Protein AF-A0A3D4AZB2-F1 (afdb_monomer)

Sequence (80 aa):
MYNYEILRLDDQIRKVEDLEQIDMYREQMFDIFRNVIEDYDVDRISFEAFQSFTLPWEVAIRTLRHREMVLMNLPLSKDQ

pLDDT: mean 92.11, std 11.87, range [39.94, 97.75]

Nearest PDB structures (foldseek):
  2gsc-assembly1_C  TM=8.008E-01  e=4.472E+00  Xanthomonas campestris pv. campestris

Secondary structure (DSSP, 8-state):
-HHHHHHHHHHHHTT--SHHHHHHHHHHHHHHHHHHHHHHHTTSS-HHHHHHHHHHHHHHHHHHHHHHHHHHHS------

Structure (mmCIF, N/CA/C/O backbone):
data_AF-A0A3D4AZB2-F1
#
_entry.id   AF-A0A3D4AZB2-F1
#
loop_
_atom_site.group_PDB
_atom_site.id
_atom_site.type_symbol
_atom_site.label_atom_id
_atom_site.label_alt_id
_atom_site.label_comp_id
_atom_site.label_asym_id
_atom_site.label_entity_id
_atom_site.label_seq_id
_atom_site.pdbx_PDB_ins_code
_atom_site.Cartn_x
_atom_site.Cartn_y
_atom_site.Cartn_z
_atom_site.occupancy
_atom_site.B_iso_or_equiv
_atom_site.auth_seq_id
_atom_site.auth_comp_id
_atom_site.auth_asym_id
_atom_site.auth_atom_id
_atom_site.pdbx_PDB_model_num
ATOM 1 N N . MET A 1 1 ? 4.998 7.449 -8.354 1.00 76.56 1 MET A N 1
ATOM 2 C CA . MET A 1 1 ? 3.522 7.340 -8.320 1.00 76.56 1 MET A CA 1
ATOM 3 C C . MET A 1 1 ? 3.086 6.584 -7.070 1.00 76.56 1 MET A C 1
ATOM 5 O O . MET A 1 1 ? 2.441 7.188 -6.223 1.00 76.56 1 MET A O 1
ATOM 9 N N . TYR A 1 2 ? 3.588 5.360 -6.882 1.00 91.38 2 TYR A N 1
ATOM 10 C CA . TYR A 1 2 ? 3.296 4.498 -5.731 1.00 91.38 2 TYR A CA 1
ATOM 11 C C . TYR A 1 2 ? 3.592 5.099 -4.348 1.00 91.38 2 TYR A C 1
ATOM 13 O O . TYR A 1 2 ? 2.760 4.993 -3.456 1.00 91.38 2 TYR A O 1
ATOM 21 N N . ASN A 1 3 ? 4.704 5.824 -4.163 1.00 91.81 3 ASN A N 1
ATOM 22 C CA . ASN A 1 3 ? 5.012 6.439 -2.858 1.00 91.81 3 ASN A CA 1
ATOM 23 C C . ASN A 1 3 ? 3.923 7.428 -2.398 1.00 91.81 3 ASN A C 1
ATOM 25 O O . ASN A 1 3 ? 3.544 7.431 -1.234 1.00 91.81 3 ASN A O 1
ATOM 29 N N . TYR A 1 4 ? 3.383 8.245 -3.309 1.00 93.06 4 TYR A N 1
ATOM 30 C CA . TYR A 1 4 ? 2.297 9.178 -2.983 1.00 93.06 4 TYR A CA 1
ATOM 31 C C . TYR A 1 4 ? 0.958 8.473 -2.774 1.00 93.06 4 TYR A C 1
ATOM 33 O O . TYR A 1 4 ? 0.099 8.973 -2.053 1.00 93.06 4 TYR A O 1
ATOM 41 N N . GLU A 1 5 ? 0.745 7.339 -3.431 1.00 94.56 5 GLU A N 1
ATOM 42 C CA . GLU A 1 5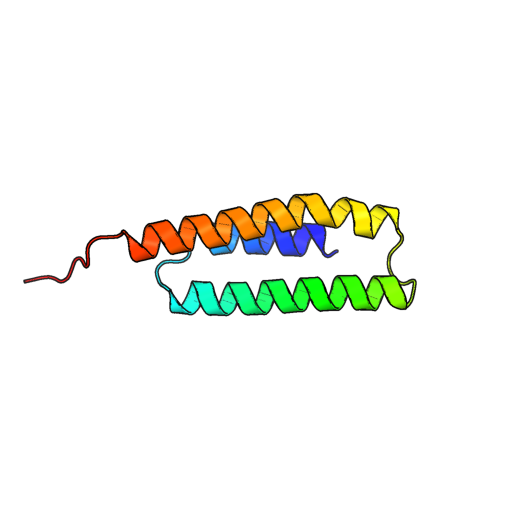 ? -0.434 6.507 -3.216 1.00 94.56 5 GLU A CA 1
ATOM 43 C C . GLU A 1 5 ? -0.414 5.877 -1.825 1.00 94.56 5 GLU A C 1
ATOM 45 O O . GLU A 1 5 ? -1.373 6.049 -1.079 1.00 94.56 5 GLU A O 1
ATOM 50 N N . ILE A 1 6 ? 0.721 5.303 -1.421 1.00 94.56 6 ILE A N 1
ATOM 51 C CA . ILE A 1 6 ? 0.926 4.783 -0.066 1.00 94.56 6 ILE A CA 1
ATOM 52 C C . ILE A 1 6 ? 0.779 5.871 0.996 1.00 94.56 6 ILE A C 1
ATOM 54 O O . ILE A 1 6 ? 0.118 5.634 1.998 1.00 94.56 6 ILE A O 1
ATOM 58 N N . LEU A 1 7 ? 1.337 7.068 0.788 1.00 94.69 7 LEU A N 1
ATOM 59 C CA . LEU A 1 7 ? 1.181 8.165 1.754 1.00 94.69 7 LEU A CA 1
ATOM 60 C C . LEU A 1 7 ? -0.284 8.597 1.911 1.00 94.69 7 LEU A C 1
ATOM 62 O O . LEU A 1 7 ? -0.737 8.842 3.025 1.00 94.69 7 LEU A O 1
ATOM 66 N N . ARG A 1 8 ? -1.044 8.656 0.810 1.00 95.00 8 ARG A N 1
ATOM 67 C CA . ARG A 1 8 ? -2.485 8.951 0.864 1.00 95.00 8 ARG A CA 1
ATOM 68 C C . ARG A 1 8 ? -3.261 7.855 1.586 1.00 95.00 8 ARG A C 1
ATOM 70 O O . ARG A 1 8 ? -4.157 8.165 2.365 1.00 95.00 8 ARG A O 1
ATOM 77 N N . LEU A 1 9 ? -2.908 6.599 1.336 1.00 95.56 9 LEU A N 1
ATOM 78 C CA . LEU A 1 9 ? -3.542 5.451 1.966 1.00 95.56 9 LEU A CA 1
ATOM 79 C C . LEU A 1 9 ? -3.211 5.396 3.469 1.00 95.56 9 LEU A C 1
ATOM 81 O O . LEU A 1 9 ? -4.105 5.170 4.279 1.00 95.56 9 LEU A O 1
ATOM 85 N N . ASP A 1 10 ? -1.977 5.710 3.871 1.00 95.88 10 ASP A N 1
ATOM 86 C CA . ASP A 1 10 ? -1.572 5.832 5.280 1.00 95.88 10 ASP A CA 1
ATOM 87 C C . ASP A 1 10 ? -2.408 6.887 6.029 1.00 95.88 10 ASP A C 1
ATOM 89 O O . ASP A 1 10 ? -2.923 6.621 7.118 1.00 95.88 10 ASP A O 1
ATOM 93 N N . ASP A 1 11 ? -2.634 8.053 5.417 1.00 96.06 11 ASP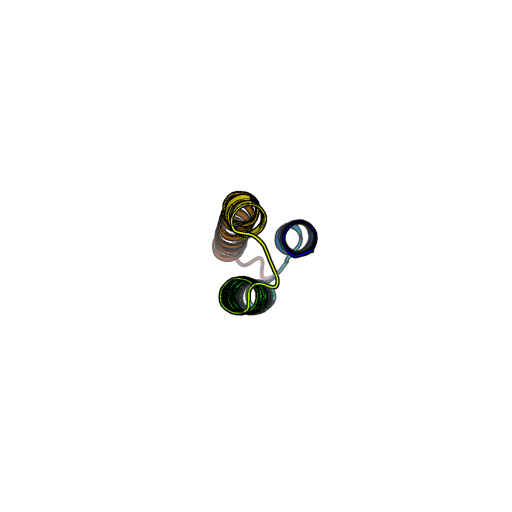 A N 1
ATOM 94 C CA . ASP A 1 11 ? -3.495 9.108 5.969 1.00 96.06 11 ASP A CA 1
ATOM 95 C C . ASP A 1 11 ? -4.955 8.666 6.154 1.00 96.06 11 ASP A C 1
ATOM 97 O O . ASP A 1 11 ? -5.646 9.153 7.059 1.00 96.06 11 ASP A O 1
ATOM 101 N N . GLN A 1 12 ? -5.442 7.768 5.296 1.00 96.81 12 GLN A N 1
ATOM 102 C CA . GLN A 1 12 ? -6.785 7.198 5.386 1.00 96.81 12 GLN A CA 1
ATOM 103 C C . GLN A 1 12 ? -6.865 6.122 6.471 1.00 96.81 12 GLN A C 1
ATOM 105 O O . GLN A 1 12 ? -7.765 6.183 7.309 1.00 96.81 12 GLN A O 1
ATOM 110 N N . ILE A 1 13 ? -5.887 5.211 6.532 1.00 97.31 13 ILE A N 1
ATOM 111 C CA . ILE A 1 13 ? -5.789 4.168 7.565 1.00 97.31 13 ILE A CA 1
ATOM 112 C C . ILE A 1 13 ? -5.869 4.776 8.966 1.00 97.31 13 ILE A C 1
ATOM 114 O O . ILE A 1 13 ? -6.580 4.262 9.829 1.00 97.31 13 ILE A O 1
ATOM 118 N N . ARG A 1 14 ? -5.177 5.897 9.210 1.00 95.69 14 ARG A N 1
ATOM 119 C CA . ARG A 1 14 ? -5.169 6.576 10.523 1.00 95.69 14 ARG A CA 1
ATOM 120 C C . ARG A 1 14 ? -6.565 6.955 11.028 1.00 95.69 14 ARG A C 1
ATOM 122 O O . ARG A 1 14 ? -6.731 7.144 12.231 1.00 95.69 14 ARG A O 1
ATOM 129 N N . LYS A 1 15 ? -7.542 7.082 10.129 1.00 95.88 15 LYS A N 1
ATOM 130 C CA . LYS A 1 15 ? -8.906 7.557 10.403 1.00 95.88 15 LYS A CA 1
ATOM 131 C C . LYS A 1 15 ? -9.950 6.440 10.397 1.00 95.88 15 LYS A C 1
ATOM 133 O O . LYS A 1 15 ? -11.114 6.725 10.627 1.00 95.88 15 LYS A O 1
ATOM 138 N N . VAL A 1 16 ? -9.555 5.194 10.142 1.00 96.31 16 VAL A N 1
ATOM 139 C CA . VAL A 1 16 ? -10.468 4.042 10.059 1.00 96.31 16 VAL A CA 1
ATOM 140 C C . VAL A 1 16 ? -11.164 3.781 11.385 1.00 96.31 16 VAL A C 1
ATOM 142 O O . VAL A 1 16 ? -10.495 3.755 12.409 1.00 96.31 16 VAL A O 1
ATOM 145 N N . GLU A 1 17 ? -12.468 3.535 11.392 1.00 93.94 17 GLU A N 1
ATOM 146 C CA . GLU A 1 17 ? -13.252 3.391 12.631 1.00 93.94 17 GLU A CA 1
ATOM 147 C C . GLU A 1 17 ? -13.706 1.956 12.922 1.00 93.94 17 GLU A C 1
ATOM 149 O O . GLU A 1 17 ? -14.175 1.678 14.024 1.00 93.94 17 GLU A O 1
ATOM 154 N N . ASP A 1 18 ? -13.508 1.029 11.985 1.00 95.00 18 ASP A N 1
ATOM 155 C CA . ASP A 1 18 ? -13.914 -0.368 12.120 1.00 95.00 18 ASP A CA 1
ATOM 156 C C . ASP A 1 18 ? -12.912 -1.336 11.469 1.00 95.00 18 ASP A C 1
ATOM 158 O O . ASP A 1 18 ? -12.014 -0.945 10.721 1.00 95.00 18 ASP A O 1
ATOM 162 N N . LEU A 1 19 ? -13.037 -2.620 11.807 1.00 95.81 19 LEU A N 1
ATOM 163 C CA . LEU A 1 19 ? -12.123 -3.664 11.337 1.00 95.81 19 LEU A CA 1
ATOM 164 C C . LEU A 1 19 ? -12.364 -4.066 9.873 1.00 95.81 19 LEU A C 1
ATOM 166 O O . LEU A 1 19 ? -11.430 -4.510 9.215 1.00 95.81 19 LEU A O 1
ATOM 170 N N . GLU A 1 20 ? -13.569 -3.875 9.338 1.00 96.38 20 GLU A N 1
ATOM 171 C CA . GLU A 1 20 ? -13.871 -4.206 7.939 1.00 96.38 20 GLU A CA 1
ATOM 172 C C . GLU A 1 20 ? -13.104 -3.278 6.987 1.00 96.38 20 GLU A C 1
ATOM 174 O O . GLU A 1 20 ? -12.496 -3.714 6.008 1.00 96.38 20 GLU A O 1
ATOM 179 N N . GLN A 1 21 ? -13.032 -1.993 7.328 1.00 96.69 21 GLN A N 1
ATOM 180 C CA . GLN A 1 21 ? -12.197 -1.030 6.626 1.00 96.69 21 GLN A CA 1
ATOM 181 C C . GLN A 1 21 ? -10.706 -1.382 6.730 1.00 96.69 21 GLN A C 1
ATOM 183 O O . GLN A 1 21 ? -9.987 -1.205 5.749 1.00 96.69 21 GLN A O 1
ATOM 188 N N . ILE A 1 22 ? -10.222 -1.905 7.866 1.00 97.56 22 ILE A N 1
ATOM 189 C CA . ILE A 1 22 ? -8.829 -2.384 7.983 1.00 97.56 22 ILE A CA 1
ATOM 190 C C . ILE A 1 22 ? -8.550 -3.489 6.965 1.00 97.56 22 ILE A C 1
ATOM 192 O O . ILE A 1 22 ? -7.530 -3.429 6.275 1.00 97.56 22 ILE A O 1
ATOM 196 N N . ASP A 1 23 ? -9.450 -4.464 6.842 1.00 97.19 23 ASP A N 1
ATOM 197 C CA . ASP A 1 23 ? -9.317 -5.549 5.868 1.00 97.19 23 ASP A CA 1
ATOM 198 C C . ASP A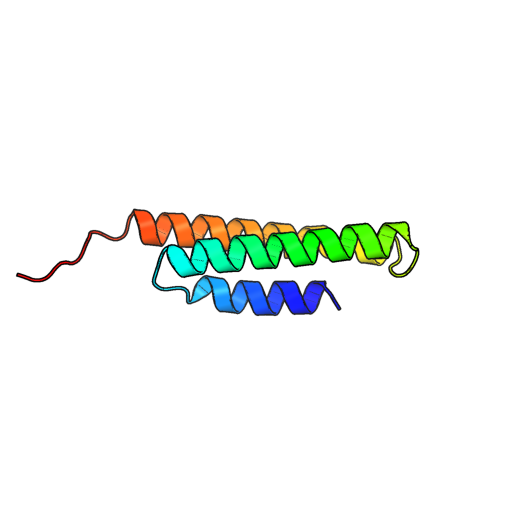 1 23 ? -9.313 -5.002 4.434 1.00 97.19 23 ASP A C 1
ATOM 200 O O . ASP A 1 23 ? -8.433 -5.347 3.645 1.00 97.19 23 ASP A O 1
ATOM 204 N N . MET A 1 24 ? -10.208 -4.061 4.120 1.00 97.75 24 MET A N 1
ATOM 205 C CA . MET A 1 24 ? -10.234 -3.381 2.822 1.00 97.75 24 MET A CA 1
ATOM 206 C C . MET A 1 24 ? -8.907 -2.666 2.511 1.00 97.75 24 MET A C 1
ATOM 208 O O . MET A 1 24 ? -8.376 -2.808 1.408 1.00 97.75 24 MET A O 1
ATOM 212 N N . TYR A 1 25 ? -8.347 -1.903 3.455 1.00 97.75 25 TYR A N 1
ATOM 213 C CA . TYR A 1 25 ? -7.060 -1.229 3.241 1.00 97.75 25 TYR A CA 1
ATOM 214 C C . TYR A 1 25 ? -5.902 -2.220 3.132 1.00 97.75 25 TYR A C 1
ATOM 216 O O . TYR A 1 25 ? -4.957 -1.957 2.390 1.00 97.75 25 TYR A O 1
ATOM 224 N N . ARG A 1 26 ? -5.969 -3.370 3.815 1.00 97.44 26 ARG A N 1
ATOM 225 C CA . ARG A 1 26 ? -4.974 -4.439 3.672 1.00 97.44 26 ARG A CA 1
ATOM 226 C C . ARG A 1 26 ? -4.932 -4.969 2.241 1.00 97.44 26 ARG A C 1
ATOM 228 O O . ARG A 1 26 ? -3.843 -5.082 1.683 1.00 97.44 26 ARG A O 1
ATOM 235 N N . GLU A 1 27 ? -6.092 -5.238 1.648 1.00 97.62 27 GLU A N 1
ATOM 236 C CA . GLU A 1 27 ? -6.187 -5.686 0.253 1.00 97.62 27 GLU A CA 1
ATOM 237 C C . GLU A 1 27 ? -5.675 -4.612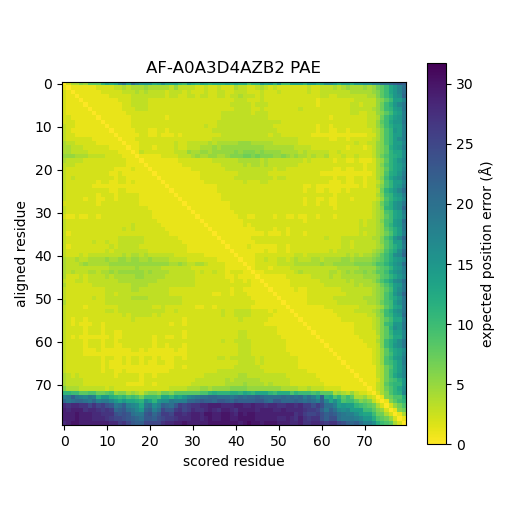 -0.718 1.00 97.62 27 GLU A C 1
ATOM 239 O O . GLU A 1 27 ? -4.815 -4.896 -1.548 1.00 97.62 27 GLU A O 1
ATOM 244 N N . GLN A 1 28 ? -6.076 -3.347 -0.543 1.00 96.81 28 GLN A N 1
ATOM 245 C CA . GLN A 1 28 ?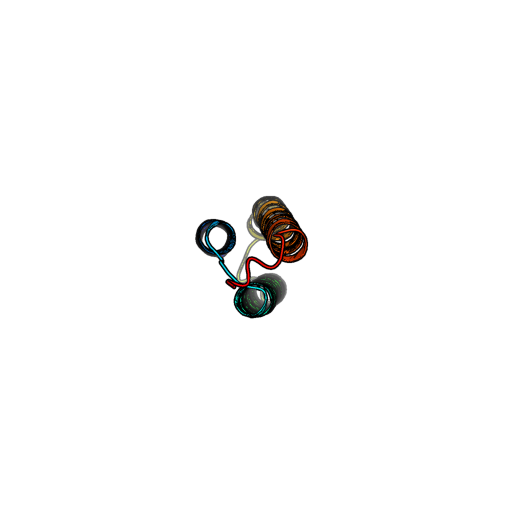 -5.572 -2.245 -1.380 1.00 96.81 28 GLN A CA 1
ATOM 246 C C . GLN A 1 28 ? -4.049 -2.085 -1.291 1.00 96.81 28 GLN A C 1
ATOM 248 O O . GLN A 1 28 ? -3.378 -1.846 -2.295 1.00 96.81 28 GLN A O 1
ATOM 253 N N . MET A 1 29 ? -3.475 -2.233 -0.094 1.00 96.56 29 MET A N 1
ATOM 254 C CA . MET A 1 29 ? -2.024 -2.239 0.071 1.00 96.56 29 MET A CA 1
ATOM 255 C C . MET A 1 29 ? -1.383 -3.394 -0.703 1.00 96.56 29 MET A C 1
ATOM 257 O O . MET A 1 29 ? -0.385 -3.181 -1.393 1.00 96.56 29 MET A O 1
ATOM 261 N N . PHE A 1 30 ? -1.942 -4.603 -0.625 1.00 96.25 30 PHE A N 1
ATOM 262 C CA . PHE A 1 30 ? -1.435 -5.743 -1.391 1.00 96.25 30 PHE A CA 1
ATOM 263 C C . PHE A 1 30 ? -1.502 -5.520 -2.902 1.00 96.25 30 PHE A C 1
ATOM 265 O O . PHE A 1 30 ? -0.552 -5.883 -3.598 1.00 96.25 30 PHE A O 1
ATOM 272 N N . ASP A 1 31 ? -2.555 -4.881 -3.403 1.00 97.06 31 ASP A N 1
ATOM 273 C CA . ASP A 1 31 ? -2.672 -4.534 -4.820 1.00 97.06 31 ASP A CA 1
ATOM 274 C C . ASP A 1 31 ? -1.593 -3.536 -5.253 1.00 97.06 31 ASP A C 1
ATOM 276 O O . ASP A 1 31 ? -0.934 -3.740 -6.272 1.00 97.06 31 ASP A O 1
ATOM 280 N N . ILE A 1 32 ? -1.325 -2.502 -4.446 1.00 96.38 32 ILE A N 1
ATOM 281 C CA . ILE A 1 32 ? -0.220 -1.566 -4.708 1.00 96.38 32 ILE A CA 1
ATOM 282 C C . ILE A 1 32 ? 1.117 -2.311 -4.735 1.00 96.38 32 ILE A C 1
ATOM 284 O O . ILE A 1 32 ? 1.928 -2.088 -5.633 1.00 96.38 32 ILE A O 1
ATOM 288 N N . PHE A 1 33 ? 1.357 -3.208 -3.776 1.00 96.44 33 PHE A N 1
ATOM 289 C CA . PHE A 1 33 ? 2.589 -3.995 -3.738 1.00 96.44 33 PHE A CA 1
ATOM 290 C C . PHE A 1 33 ? 2.747 -4.870 -4.982 1.00 96.44 33 PHE A C 1
ATOM 292 O O . PHE A 1 33 ? 3.824 -4.897 -5.576 1.00 96.44 33 PHE A O 1
ATOM 299 N N . ARG A 1 34 ? 1.675 -5.543 -5.410 1.00 97.00 34 ARG A N 1
ATOM 300 C CA . ARG A 1 34 ? 1.664 -6.340 -6.640 1.00 97.00 34 ARG A CA 1
ATOM 301 C C . ARG A 1 34 ? 2.019 -5.483 -7.851 1.00 97.00 34 ARG A C 1
ATOM 303 O O . ARG A 1 34 ? 2.937 -5.842 -8.579 1.00 97.00 34 ARG A O 1
ATOM 310 N N . ASN A 1 35 ? 1.374 -4.328 -8.002 1.00 96.75 35 ASN A N 1
ATOM 311 C CA . ASN A 1 35 ? 1.627 -3.410 -9.113 1.00 96.75 35 ASN A CA 1
ATOM 312 C C . ASN A 1 35 ? 3.074 -2.901 -9.125 1.00 96.75 35 ASN A C 1
ATOM 314 O O . ASN A 1 35 ? 3.679 -2.800 -10.186 1.00 96.75 35 ASN A O 1
ATOM 318 N N . VAL A 1 36 ? 3.661 -2.625 -7.956 1.00 96.69 36 VAL A N 1
ATOM 319 C CA . VAL A 1 36 ? 5.074 -2.230 -7.840 1.00 96.69 36 VAL A CA 1
ATOM 320 C C . VAL A 1 36 ? 6.008 -3.344 -8.313 1.00 96.69 36 VAL A C 1
ATOM 322 O O . VAL A 1 36 ? 6.973 -3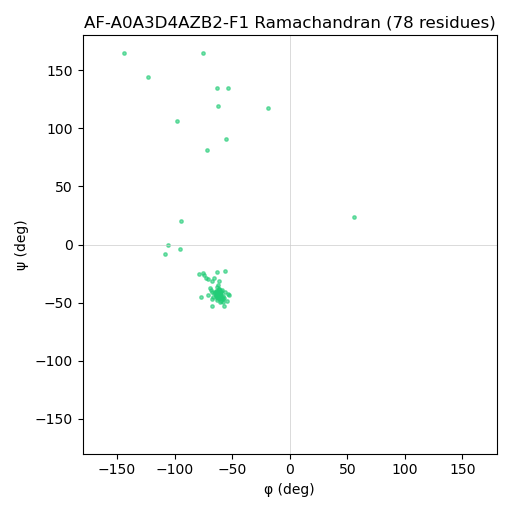.058 -9.019 1.00 96.69 36 VAL A O 1
ATOM 325 N N . ILE A 1 37 ? 5.746 -4.596 -7.928 1.00 96.19 37 ILE A N 1
ATOM 326 C CA . ILE A 1 37 ? 6.563 -5.745 -8.341 1.00 96.19 37 ILE A CA 1
ATOM 327 C C . ILE A 1 37 ? 6.428 -5.992 -9.844 1.00 96.19 37 ILE A C 1
ATOM 329 O O . ILE A 1 37 ? 7.439 -6.165 -10.516 1.00 96.19 37 ILE A O 1
ATOM 333 N N . GLU A 1 38 ? 5.205 -5.963 -10.373 1.00 97.38 38 GLU A N 1
ATOM 334 C CA . GLU A 1 38 ?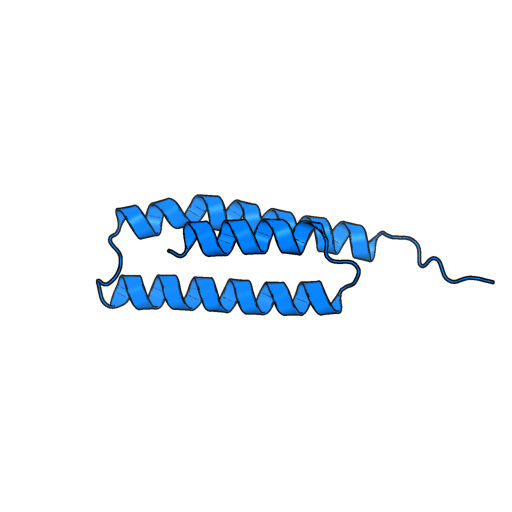 4.945 -6.141 -11.804 1.00 97.38 38 GLU A CA 1
ATOM 335 C C . GLU A 1 38 ? 5.590 -5.027 -12.634 1.00 97.38 38 GLU A C 1
ATOM 337 O O . GLU A 1 38 ? 6.303 -5.313 -13.590 1.00 97.38 38 GLU A O 1
ATOM 342 N N . ASP A 1 39 ? 5.418 -3.760 -12.247 1.00 97.12 39 ASP A N 1
ATOM 343 C CA . ASP A 1 39 ? 6.036 -2.634 -12.951 1.00 97.12 39 ASP A CA 1
ATOM 344 C C . ASP A 1 39 ? 7.568 -2.643 -12.847 1.00 97.12 39 ASP A C 1
ATOM 346 O O . ASP A 1 39 ? 8.235 -2.133 -13.748 1.00 97.12 39 ASP A O 1
ATOM 350 N N . TYR A 1 40 ? 8.142 -3.195 -11.775 1.00 96.31 40 TYR A N 1
ATOM 351 C CA . TYR A 1 40 ? 9.589 -3.390 -11.688 1.00 96.31 40 TYR A CA 1
ATOM 352 C C . TYR A 1 40 ? 10.061 -4.499 -12.636 1.00 96.31 40 TYR A C 1
ATOM 354 O O . TYR A 1 40 ? 11.045 -4.307 -13.341 1.00 96.31 40 TYR A O 1
ATOM 362 N N . ASP A 1 41 ? 9.337 -5.620 -12.702 1.00 97.06 41 ASP A N 1
ATOM 363 C CA . ASP A 1 41 ? 9.655 -6.759 -13.576 1.00 97.06 41 ASP A CA 1
ATOM 364 C C . ASP A 1 41 ? 9.607 -6.391 -15.068 1.00 97.06 41 ASP A C 1
ATOM 366 O O . ASP A 1 41 ? 10.429 -6.856 -15.854 1.00 97.06 41 ASP A O 1
ATOM 370 N N . VAL A 1 42 ? 8.686 -5.503 -15.460 1.00 97.62 42 VAL A N 1
ATOM 371 C CA . VAL A 1 42 ? 8.562 -5.021 -16.849 1.00 97.62 42 VAL A CA 1
ATOM 372 C C . VAL A 1 42 ? 9.320 -3.714 -17.129 1.00 97.62 42 VAL A C 1
ATOM 374 O O . VAL A 1 42 ? 8.982 -3.005 -18.082 1.00 97.62 42 VAL A O 1
ATOM 377 N N . ASP A 1 43 ? 10.308 -3.366 -16.297 1.00 96.06 43 ASP A N 1
ATOM 378 C CA . ASP A 1 43 ? 11.177 -2.182 -16.431 1.00 96.06 43 ASP A CA 1
ATOM 379 C C . ASP A 1 43 ? 10.429 -0.828 -16.513 1.00 96.06 43 ASP A C 1
ATOM 381 O O . ASP A 1 43 ? 10.946 0.168 -17.030 1.00 96.06 43 ASP A O 1
ATOM 385 N N . ARG A 1 44 ? 9.197 -0.743 -15.992 1.00 96.94 44 ARG A N 1
ATOM 386 C CA . ARG A 1 44 ? 8.425 0.514 -15.921 1.00 96.94 44 ARG A CA 1
ATOM 387 C C . ARG A 1 44 ? 8.862 1.413 -14.774 1.00 96.94 44 ARG A C 1
ATOM 389 O O . ARG A 1 44 ? 8.674 2.629 -14.852 1.00 96.94 44 ARG A O 1
ATOM 396 N N . ILE A 1 45 ? 9.433 0.842 -13.716 1.00 95.00 45 ILE A N 1
ATOM 397 C CA . ILE A 1 45 ? 10.064 1.594 -12.628 1.00 95.00 45 ILE A CA 1
ATOM 398 C C . ILE A 1 45 ? 11.516 1.160 -12.451 1.00 95.00 45 ILE A C 1
ATOM 400 O O . ILE A 1 45 ? 11.854 -0.008 -12.607 1.00 95.00 45 ILE A O 1
ATOM 404 N N . SER A 1 46 ? 12.386 2.113 -12.110 1.00 95.94 46 SER A N 1
ATOM 405 C CA . SER A 1 46 ? 13.799 1.820 -11.878 1.00 95.94 46 SER A CA 1
ATOM 406 C C . SER A 1 46 ? 14.024 1.120 -10.537 1.00 95.94 46 SER A C 1
ATOM 408 O O . SER A 1 46 ? 13.180 1.163 -9.635 1.00 95.94 46 SER A O 1
ATOM 410 N N . PHE A 1 47 ? 15.208 0.533 -10.368 1.00 95.25 47 PHE A N 1
ATOM 411 C CA . PHE A 1 47 ? 15.620 -0.047 -9.093 1.00 95.25 47 PHE A CA 1
ATOM 412 C C . PHE A 1 47 ? 15.623 0.987 -7.958 1.00 95.25 47 PHE A C 1
ATOM 414 O O . PHE A 1 47 ? 15.177 0.690 -6.854 1.00 95.25 47 PHE A O 1
ATOM 421 N N . GLU A 1 48 ? 16.050 2.223 -8.220 1.00 95.50 48 GLU A N 1
ATOM 422 C CA . GLU A 1 48 ? 16.029 3.310 -7.234 1.00 95.50 48 GLU A CA 1
ATOM 423 C C . GLU A 1 48 ? 14.595 3.662 -6.826 1.00 95.50 48 GLU A C 1
ATOM 425 O O . GLU A 1 48 ? 14.318 3.883 -5.645 1.00 95.50 48 GLU A O 1
ATOM 430 N N . ALA A 1 49 ? 13.662 3.679 -7.784 1.00 93.81 49 ALA A N 1
ATOM 431 C CA . ALA A 1 49 ? 12.250 3.899 -7.498 1.00 93.81 49 ALA A CA 1
ATOM 432 C C . ALA A 1 49 ? 11.674 2.758 -6.642 1.00 93.81 49 ALA A C 1
ATOM 434 O O . ALA A 1 49 ? 11.017 3.035 -5.636 1.00 93.81 49 ALA A O 1
ATOM 435 N N . PHE A 1 50 ? 11.985 1.503 -6.977 1.00 94.69 50 PHE A N 1
ATOM 436 C CA . PHE A 1 50 ? 11.608 0.329 -6.187 1.00 94.69 50 PHE A CA 1
ATOM 437 C C . PHE A 1 50 ? 12.185 0.379 -4.762 1.00 94.69 50 PHE A C 1
ATOM 439 O O . PHE A 1 50 ? 11.457 0.210 -3.785 1.00 94.69 50 PHE A O 1
ATOM 446 N N . GLN A 1 51 ? 13.469 0.711 -4.609 1.00 94.94 51 GLN A N 1
ATOM 447 C CA . GLN A 1 51 ? 14.087 0.888 -3.294 1.00 94.94 51 GLN A CA 1
ATOM 448 C C . GLN A 1 51 ? 13.414 2.005 -2.495 1.00 94.94 51 GLN A C 1
ATOM 450 O O . GLN A 1 51 ? 13.140 1.830 -1.308 1.00 94.94 51 GLN A O 1
ATOM 455 N N . SER A 1 52 ? 13.089 3.133 -3.132 1.00 95.31 52 SER A N 1
ATOM 456 C CA . SER A 1 52 ? 12.424 4.256 -2.462 1.00 95.31 52 SER A CA 1
ATOM 457 C C . SER A 1 52 ? 11.026 3.915 -1.932 1.00 95.31 52 SER A C 1
ATOM 459 O O . SER A 1 52 ? 10.561 4.573 -1.004 1.00 95.31 52 SER A O 1
ATOM 461 N N . PHE A 1 53 ? 10.367 2.896 -2.494 1.00 95.75 53 PHE A N 1
ATOM 462 C CA . PHE A 1 53 ? 9.042 2.436 -2.077 1.00 95.75 53 PHE A CA 1
ATOM 463 C C . PHE A 1 53 ? 9.062 1.655 -0.757 1.00 95.75 53 PHE A C 1
ATOM 465 O O . PHE A 1 53 ? 8.079 1.678 -0.016 1.00 95.75 53 PHE A O 1
ATOM 472 N N . THR A 1 54 ? 10.189 1.021 -0.416 1.00 92.81 54 THR A N 1
ATOM 473 C CA . THR A 1 54 ? 10.312 0.171 0.781 1.00 92.81 54 THR A CA 1
ATOM 474 C C . THR A 1 54 ? 9.960 0.906 2.077 1.00 92.81 54 THR A C 1
ATOM 476 O O . THR A 1 54 ? 9.173 0.404 2.877 1.00 92.81 54 THR A O 1
ATOM 479 N N . LEU A 1 55 ? 10.475 2.125 2.270 1.00 94.25 55 LEU A N 1
ATOM 480 C CA . LEU A 1 55 ? 10.252 2.894 3.494 1.00 94.25 55 LEU A CA 1
ATOM 481 C C . LEU A 1 55 ? 8.784 3.345 3.656 1.00 94.25 55 LEU A C 1
ATOM 483 O O . LEU A 1 55 ? 8.204 3.054 4.704 1.00 94.25 55 LEU A O 1
ATOM 487 N N . PRO A 1 56 ? 8.147 4.019 2.674 1.00 95.12 56 PRO A N 1
ATOM 488 C CA . PRO A 1 56 ? 6.719 4.332 2.747 1.00 95.12 56 PRO A CA 1
ATOM 489 C C . PRO A 1 56 ? 5.850 3.097 3.001 1.00 95.12 56 PRO A C 1
ATOM 491 O O . PRO A 1 56 ? 4.939 3.149 3.825 1.00 95.12 56 PRO A O 1
ATOM 494 N N . TRP A 1 57 ? 6.154 1.981 2.333 1.00 96.69 57 TRP A N 1
ATOM 495 C CA . TRP A 1 57 ? 5.444 0.716 2.505 1.00 96.69 57 TRP A CA 1
ATOM 496 C C . TRP A 1 57 ? 5.516 0.198 3.944 1.00 96.69 57 TRP A C 1
ATOM 498 O O . TRP A 1 57 ? 4.492 -0.126 4.550 1.00 96.69 57 TRP A O 1
ATOM 508 N N . GLU A 1 58 ? 6.716 0.173 4.527 1.00 96.25 58 GLU A N 1
ATOM 509 C CA . GLU A 1 58 ? 6.903 -0.236 5.918 1.00 96.25 58 GLU A CA 1
ATOM 510 C C . GLU A 1 58 ? 6.138 0.653 6.897 1.00 96.25 58 GLU A C 1
ATOM 512 O O . GLU A 1 58 ? 5.545 0.144 7.853 1.00 96.25 58 GLU A O 1
ATOM 517 N N . VAL A 1 59 ? 6.149 1.970 6.675 1.00 96.69 59 VAL A N 1
ATOM 518 C CA . VAL A 1 59 ? 5.402 2.921 7.507 1.00 96.69 59 VAL A CA 1
ATOM 519 C C . VAL A 1 59 ? 3.909 2.609 7.443 1.00 96.69 59 VAL A C 1
ATOM 521 O O . VAL A 1 59 ? 3.300 2.422 8.495 1.00 96.69 59 VAL A O 1
ATOM 524 N N . ALA A 1 60 ? 3.346 2.448 6.245 1.00 97.00 60 ALA A N 1
ATOM 525 C CA . ALA A 1 60 ? 1.925 2.162 6.073 1.00 97.00 60 ALA A CA 1
ATOM 526 C C . ALA A 1 60 ? 1.499 0.826 6.703 1.00 97.00 60 ALA A C 1
ATOM 528 O O . ALA A 1 60 ? 0.479 0.774 7.391 1.00 97.00 60 ALA A O 1
ATOM 529 N N . ILE A 1 61 ? 2.301 -0.243 6.575 1.00 96.56 61 ILE A N 1
ATOM 530 C CA . ILE A 1 61 ? 1.992 -1.538 7.216 1.00 96.56 61 ILE A CA 1
ATOM 531 C C . ILE A 1 61 ? 1.959 -1.387 8.735 1.00 96.56 61 ILE A C 1
ATOM 533 O O . ILE A 1 61 ? 1.099 -1.961 9.409 1.00 96.56 61 ILE A O 1
ATOM 537 N N . ARG A 1 62 ? 2.917 -0.642 9.298 1.00 97.38 62 ARG A N 1
ATOM 538 C CA . ARG A 1 62 ? 2.973 -0.405 10.745 1.00 97.38 62 ARG A CA 1
ATOM 539 C C . ARG A 1 62 ? 1.775 0.414 11.207 1.00 97.38 62 ARG A C 1
ATOM 541 O O . ARG A 1 62 ? 1.195 0.067 12.233 1.00 97.38 62 ARG A O 1
ATOM 548 N N . THR A 1 63 ? 1.372 1.436 10.455 1.00 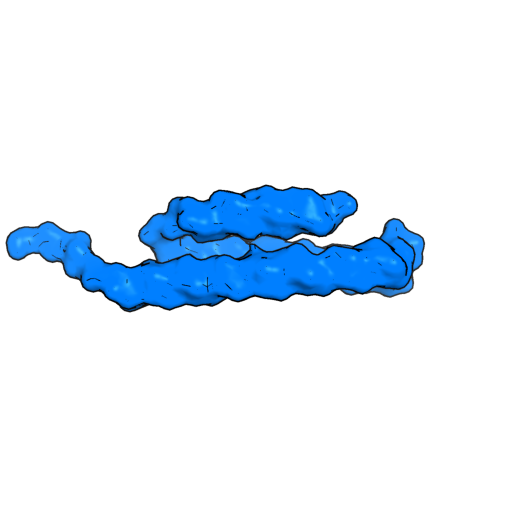97.75 63 THR A N 1
ATOM 549 C CA . THR A 1 63 ? 0.165 2.218 10.746 1.00 97.75 63 THR A CA 1
ATOM 550 C C . THR A 1 63 ? -1.090 1.348 10.696 1.00 97.75 63 THR A C 1
ATOM 552 O O . THR A 1 63 ? -1.880 1.403 11.636 1.00 97.75 63 THR A O 1
ATOM 555 N N . LEU A 1 64 ? -1.247 0.498 9.672 1.00 97.75 64 LEU A N 1
ATOM 556 C CA . LEU A 1 64 ? -2.385 -0.423 9.539 1.00 97.75 64 LEU A CA 1
ATOM 557 C C . LEU A 1 64 ? -2.493 -1.347 10.748 1.00 97.75 64 LEU A C 1
ATOM 559 O O . LEU A 1 64 ? -3.524 -1.381 11.415 1.00 97.75 64 LEU A O 1
ATOM 563 N N . ARG A 1 65 ? -1.394 -2.034 11.081 1.00 96.50 65 ARG A N 1
ATOM 564 C CA . ARG A 1 65 ? -1.328 -2.939 12.237 1.00 96.50 65 ARG A CA 1
ATOM 565 C C . ARG A 1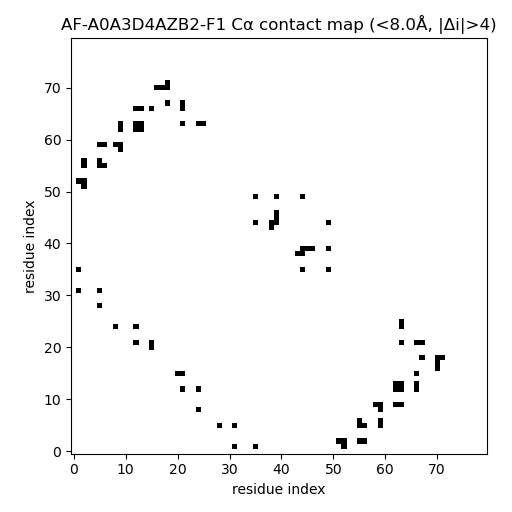 65 ? -1.586 -2.209 13.547 1.00 96.50 65 ARG A C 1
ATOM 567 O O . ARG A 1 65 ? -2.279 -2.727 14.414 1.00 96.50 65 ARG A O 1
ATOM 574 N N . HIS A 1 66 ? -1.028 -1.012 13.712 1.00 96.62 66 HIS A N 1
ATOM 575 C CA . HIS A 1 66 ? -1.271 -0.222 14.910 1.00 96.62 66 HIS A CA 1
ATOM 576 C C . HIS A 1 66 ? -2.749 0.159 15.031 1.00 96.62 66 HIS A C 1
ATOM 578 O O . HIS A 1 66 ? -3.326 0.003 16.107 1.00 96.62 66 HIS A O 1
ATOM 584 N N . ARG A 1 67 ? -3.379 0.613 13.941 1.00 97.06 67 ARG A N 1
ATOM 585 C CA . ARG A 1 67 ? -4.796 0.977 13.955 1.00 97.06 67 ARG A CA 1
ATOM 586 C C . ARG A 1 67 ? -5.684 -0.230 14.237 1.00 97.06 67 ARG A C 1
ATOM 588 O O . ARG A 1 67 ? -6.576 -0.121 15.070 1.00 97.06 67 ARG A O 1
ATOM 595 N N . GLU A 1 68 ? -5.390 -1.372 13.625 1.00 97.31 68 GLU A N 1
ATOM 596 C CA . GLU A 1 68 ? -6.050 -2.649 13.905 1.00 97.31 68 GLU A CA 1
ATOM 597 C C . GLU A 1 68 ? -5.989 -2.998 15.399 1.00 97.31 68 GLU A C 1
ATOM 599 O O . GLU A 1 68 ? -7.019 -3.254 16.017 1.00 97.31 68 GLU A O 1
ATOM 604 N N . MET A 1 69 ? -4.809 -2.904 16.023 1.00 95.81 69 MET A N 1
ATOM 605 C CA . MET A 1 69 ? -4.660 -3.133 17.466 1.00 95.81 69 MET A CA 1
ATOM 606 C C . MET A 1 69 ? -5.465 -2.137 18.304 1.00 95.81 69 MET A C 1
ATOM 608 O O . MET A 1 69 ? -6.028 -2.522 19.325 1.00 95.81 69 MET A O 1
ATOM 612 N N . VAL A 1 70 ? -5.515 -0.861 17.915 1.00 95.44 70 VAL A N 1
ATOM 613 C CA . VAL A 1 70 ? -6.329 0.146 18.615 1.00 95.44 70 VAL A CA 1
ATOM 614 C C . VAL A 1 70 ? -7.814 -0.210 18.532 1.00 95.44 70 VAL A C 1
ATOM 616 O O . VAL A 1 70 ? -8.503 -0.120 19.541 1.00 95.44 70 VAL A O 1
ATOM 619 N N . LEU A 1 71 ? -8.295 -0.660 17.372 1.00 94.75 71 LEU A N 1
ATOM 620 C CA . LEU A 1 71 ? -9.687 -1.069 17.154 1.00 94.75 71 LEU A CA 1
ATOM 621 C C . LEU A 1 71 ? -10.049 -2.366 17.884 1.00 94.75 71 LEU A C 1
ATOM 623 O O . LEU A 1 71 ? -11.135 -2.464 18.441 1.00 94.75 71 LEU A O 1
ATOM 627 N N . MET A 1 72 ? -9.135 -3.336 17.952 1.00 93.25 72 MET A N 1
ATOM 628 C CA . MET A 1 72 ? -9.345 -4.578 18.708 1.00 93.25 72 MET A CA 1
ATOM 629 C C . MET A 1 72 ? -9.320 -4.370 20.228 1.00 93.25 72 MET A C 1
ATOM 631 O O . MET A 1 72 ? -9.972 -5.111 20.957 1.00 93.25 72 MET A O 1
ATOM 635 N N . ASN A 1 73 ? -8.561 -3.379 20.707 1.00 88.50 73 ASN A N 1
ATOM 636 C CA . ASN A 1 73 ? -8.449 -3.050 22.132 1.00 88.50 73 ASN A CA 1
ATOM 637 C C . ASN A 1 73 ? -9.394 -1.928 22.576 1.00 88.50 73 ASN A C 1
ATOM 639 O O . ASN A 1 73 ? -9.432 -1.600 23.764 1.00 88.50 73 ASN A O 1
ATOM 643 N N . LEU A 1 74 ? -10.144 -1.327 21.650 1.00 70.69 74 LEU A N 1
ATOM 644 C CA . LEU A 1 74 ? -11.238 -0.438 21.998 1.00 70.69 74 LEU A CA 1
ATOM 645 C C . LEU A 1 74 ? -12.256 -1.284 22.775 1.00 70.69 74 LEU A C 1
ATOM 647 O O . LEU A 1 74 ? -12.746 -2.282 22.237 1.00 70.69 74 LEU A O 1
ATOM 651 N N . PRO A 1 75 ? -12.555 -0.953 24.048 1.00 59.84 75 PRO A N 1
ATOM 652 C CA . PRO A 1 75 ? -13.632 -1.633 24.744 1.00 59.84 75 PRO A CA 1
ATOM 653 C C . PRO A 1 75 ? -14.870 -1.506 23.864 1.00 59.84 75 PRO A C 1
ATOM 655 O O . PRO A 1 75 ? -15.126 -0.424 23.336 1.00 59.84 75 PRO A O 1
ATOM 658 N N . LEU A 1 76 ? -15.601 -2.609 23.678 1.00 58.06 76 LEU A N 1
ATOM 659 C CA . LEU A 1 76 ? -16.912 -2.587 23.042 1.00 58.06 76 LEU A CA 1
ATOM 660 C C . LEU A 1 76 ? -17.768 -1.593 23.831 1.00 58.06 76 LEU A C 1
ATOM 662 O O . LEU A 1 76 ? -18.396 -1.964 24.821 1.00 58.06 76 LEU A O 1
ATOM 666 N N . SER A 1 77 ? -17.773 -0.322 23.437 1.00 59.69 77 SER A N 1
ATOM 667 C CA . SER A 1 77 ? -18.752 0.637 23.906 1.00 59.69 77 SER A CA 1
ATOM 668 C C . SER A 1 77 ? -20.044 0.242 23.218 1.00 59.69 77 SER A C 1
ATOM 670 O O . SER A 1 77 ? -20.395 0.744 22.154 1.00 59.69 77 SER A O 1
ATOM 672 N N . LYS A 1 78 ? -20.702 -0.762 23.789 1.00 47.91 78 LYS A N 1
ATOM 673 C CA . LYS A 1 78 ? -22.122 -0.959 23.604 1.00 47.91 78 LYS A CA 1
ATOM 674 C C . LYS A 1 78 ? -22.801 -0.362 24.816 1.00 47.91 78 LYS A C 1
ATOM 676 O O . LYS A 1 78 ? -22.720 -0.896 25.917 1.00 47.91 78 LYS A O 1
ATOM 681 N N . ASP A 1 79 ? -23.398 0.787 24.545 1.00 54.28 79 ASP A N 1
ATOM 682 C CA . ASP A 1 79 ? -24.640 1.264 25.129 1.00 54.28 79 ASP A CA 1
ATOM 683 C C . ASP A 1 79 ? -25.482 0.141 25.760 1.00 54.28 79 ASP A C 1
ATOM 685 O O . ASP A 1 79 ? -25.923 -0.771 25.052 1.00 54.28 79 ASP A O 1
ATOM 689 N N . GLN A 1 80 ? -25.689 0.227 27.080 1.00 39.94 80 GLN A N 1
ATOM 690 C CA . GLN A 1 80 ? -26.983 0.219 27.791 1.00 39.94 80 GLN A CA 1
ATOM 691 C C . GLN A 1 80 ? -26.769 0.267 29.308 1.00 39.94 80 GLN A C 1
ATOM 693 O O . GLN A 1 80 ? -26.030 -0.591 29.839 1.00 39.94 80 GLN A O 1
#

Radius of gyration: 15.14 Å; Cα contacts (8 Å, |Δi|>4): 50; chains: 1; bounding box: 43×16×45 Å

Foldseek 3Di:
DLLVVLVVLLVVLLVDQAVVVLVVSVVVLVVSVVVLVVCVVVVVDDPVRSVVNVVSSVSSVVSSVVSNVVNVPPPPPDDD

Solvent-accessible surface area (backbone atoms only — not comparable to full-atom values): 4660 Å² total; per-residue (Å²): 113,66,56,62,50,44,53,53,48,38,64,48,49,78,67,61,88,53,68,66,59,52,53,52,52,51,53,53,51,51,51,53,52,48,51,53,53,52,34,42,75,70,67,74,42,52,71,69,58,56,58,62,35,51,59,52,50,53,52,35,54,52,50,47,54,50,45,50,51,51,62,70,66,46,74,83,85,69,90,129

Mean predicted aligned error: 4.67 Å